Protein AF-A0A0D0GKZ8-F1 (afdb_monomer)

Foldseek 3Di:
DAEAEEADPPDDPVVQVVVVVVCLVPPPVCVVVVDDDDYHYDYD

Sequence (44 aa):
NLVLKASIPGITETQFQEIAAGAKENCPVSKAYNVAISLEANLV

pLDDT: mean 92.47, std 4.47, range [78.75, 97.31]

Organism: NCBI:txid1503925

Solvent-accessible surface area (backbone atoms only — not comparable to full-atom values): 2847 Å² total; per-residue (Å²): 126,46,80,46,77,46,70,64,89,96,61,51,67,67,61,52,51,53,51,53,50,51,50,64,77,61,36,66,64,40,65,74,68,73,49,93,83,52,78,49,78,43,79,97

Radius of gyration: 11.43 Å; Cα contacts (8 Å, |Δi|>4): 41; chains: 1; bounding box: 25×14×31 Å

Secondary structure (DSSP, 8-state):
-EEEEE--TT--HHHHHHHHHHHHHT-HHHHHHTPPP-EEEEE-

InterPro domains:
  IPR015946 K homology domain-like, alpha/beta [G3DSA:3.30.300.20] (1-44)
  IPR036102 OsmC/Ohr superfamily [SSF82784] (2-41)

Mean predicted aligned error: 3.05 Å

Nearest PDB structures (foldseek):
  5th6-assembly4_D  TM=2.792E-01  e=1.758E+00  Homo sapiens
  1gkd-assembly1_B  TM=2.990E-01  e=3.527E+00  Homo sapiens
  5ue3-assembly2_B  TM=2.863E-01  e=4.055E+00  Homo sapiens
  5th9-assembly2_B  TM=2.983E-01  e=4.347E+00  Homo sapiens
  5ue4-assembly3_B-2  TM=2.842E-01  e=4.661E+00  Homo sapiens

Structure (mmCIF, N/CA/C/O backbone):
data_AF-A0A0D0GKZ8-F1
#
_entry.id   AF-A0A0D0GKZ8-F1
#
loop_
_atom_site.group_PDB
_atom_site.id
_atom_site.type_symbol
_atom_site.label_atom_id
_atom_site.label_alt_id
_atom_site.label_comp_id
_atom_site.label_asym_id
_atom_site.label_entity_id
_atom_site.label_seq_id
_atom_site.pdbx_PDB_ins_code
_atom_site.Cartn_x
_atom_site.Cartn_y
_atom_site.Cartn_z
_atom_site.occupancy
_atom_site.B_iso_or_equiv
_atom_site.auth_seq_id
_atom_site.auth_comp_id
_atom_site.auth_asym_id
_atom_site.auth_atom_id
_atom_site.pdbx_PDB_model_num
ATOM 1 N N . ASN A 1 1 ? -5.480 -6.199 -15.444 1.00 78.75 1 ASN A N 1
ATOM 2 C CA . ASN A 1 1 ? -6.208 -5.565 -14.334 1.00 78.75 1 ASN A CA 1
ATOM 3 C C . ASN A 1 1 ? -6.025 -6.400 -13.085 1.00 78.75 1 ASN A C 1
ATOM 5 O O . ASN A 1 1 ? -6.419 -7.560 -13.113 1.00 78.75 1 ASN A O 1
ATOM 9 N N . LEU A 1 2 ? -5.341 -5.871 -12.069 1.00 90.62 2 LEU A N 1
ATOM 10 C CA . LEU A 1 2 ? -5.123 -6.555 -10.792 1.00 90.62 2 LEU A CA 1
ATOM 11 C C . LEU A 1 2 ? -6.182 -6.088 -9.785 1.00 90.62 2 LEU A C 1
ATOM 13 O O . LEU A 1 2 ? -6.414 -4.888 -9.685 1.00 90.62 2 LEU A O 1
ATOM 17 N N . VAL A 1 3 ? -6.787 -7.009 -9.033 1.00 93.56 3 VAL A N 1
ATOM 18 C CA . VAL A 1 3 ? -7.787 -6.681 -8.004 1.00 93.56 3 VAL A CA 1
ATOM 19 C C . VAL A 1 3 ? -7.298 -7.186 -6.649 1.00 93.56 3 VAL A C 1
ATOM 21 O O . VAL A 1 3 ? -7.003 -8.371 -6.498 1.00 93.56 3 VAL A O 1
ATOM 24 N N . LEU A 1 4 ? -7.221 -6.289 -5.669 1.00 94.00 4 LEU A N 1
ATOM 25 C CA . LEU A 1 4 ? -6.834 -6.545 -4.287 1.00 94.00 4 LEU A CA 1
ATOM 26 C C . LEU A 1 4 ? -8.050 -6.323 -3.385 1.00 94.00 4 LEU A C 1
ATOM 28 O O . LEU A 1 4 ? -8.648 -5.252 -3.393 1.00 94.00 4 LEU A O 1
ATOM 32 N N . LYS A 1 5 ? -8.385 -7.323 -2.573 1.00 95.94 5 LYS A N 1
ATOM 33 C CA . LYS A 1 5 ? -9.360 -7.195 -1.486 1.00 95.94 5 LYS A CA 1
ATOM 34 C C . LYS A 1 5 ? -8.678 -7.618 -0.199 1.00 95.94 5 LYS A C 1
ATOM 36 O O . LYS A 1 5 ? -8.124 -8.716 -0.154 1.00 95.94 5 LYS A O 1
ATOM 41 N N . ALA A 1 6 ? -8.689 -6.763 0.812 1.00 94.75 6 ALA A N 1
ATOM 42 C CA . ALA A 1 6 ? -8.024 -7.042 2.077 1.00 94.75 6 ALA A CA 1
ATOM 43 C C . ALA A 1 6 ? 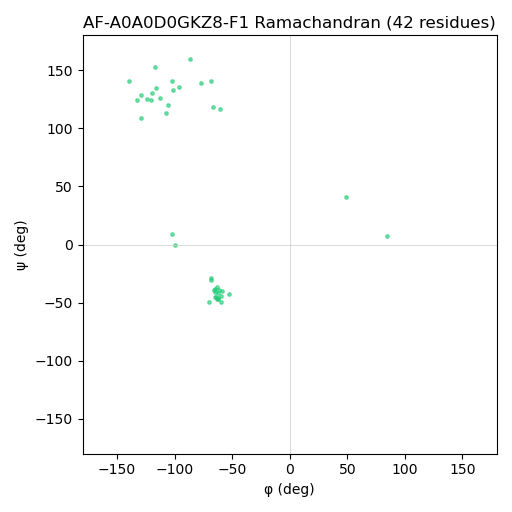-8.884 -6.573 3.244 1.00 94.75 6 ALA A C 1
ATOM 45 O O . ALA A 1 6 ? -9.481 -5.509 3.168 1.00 94.75 6 ALA A O 1
ATOM 46 N N . SER A 1 7 ? -8.910 -7.349 4.325 1.00 96.12 7 SER A N 1
ATOM 47 C CA . SER A 1 7 ? -9.487 -6.913 5.594 1.00 96.12 7 SER A CA 1
ATOM 48 C C . SER A 1 7 ? -8.347 -6.657 6.560 1.00 96.12 7 SER A C 1
ATOM 50 O O 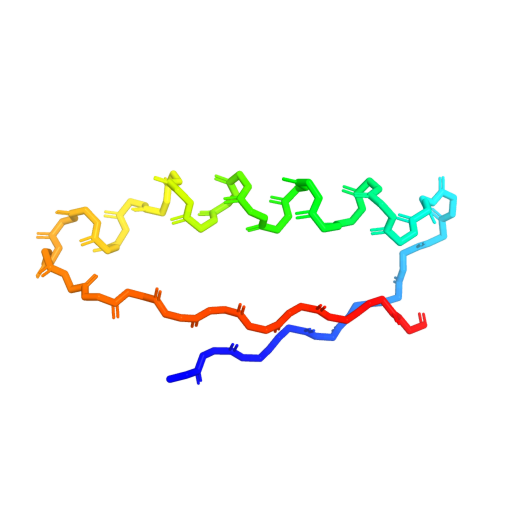. SER A 1 7 ? -7.592 -7.575 6.890 1.00 96.12 7 SER A O 1
ATOM 52 N N . ILE A 1 8 ? -8.158 -5.394 6.934 1.00 94.75 8 ILE A N 1
ATOM 53 C CA . ILE A 1 8 ? -7.032 -4.970 7.763 1.00 94.75 8 ILE A CA 1
ATOM 54 C C . ILE A 1 8 ? -7.590 -4.156 8.932 1.00 94.75 8 ILE A C 1
ATOM 56 O O . ILE A 1 8 ? -8.063 -3.037 8.729 1.00 94.75 8 ILE A O 1
ATOM 60 N N . PRO A 1 9 ? -7.557 -4.695 10.161 1.00 96.25 9 PRO A N 1
ATOM 61 C CA . PRO A 1 9 ? -8.047 -3.972 11.321 1.00 96.25 9 PRO A CA 1
ATOM 62 C C . PRO A 1 9 ? -7.137 -2.782 11.641 1.00 96.25 9 PRO A C 1
ATOM 64 O O . PRO A 1 9 ? -5.913 -2.885 11.592 1.00 96.25 9 PRO A O 1
ATOM 67 N N . GLY A 1 10 ? -7.745 -1.659 12.025 1.00 96.06 10 GLY A N 1
ATOM 68 C CA . GLY A 1 10 ? -7.018 -0.491 1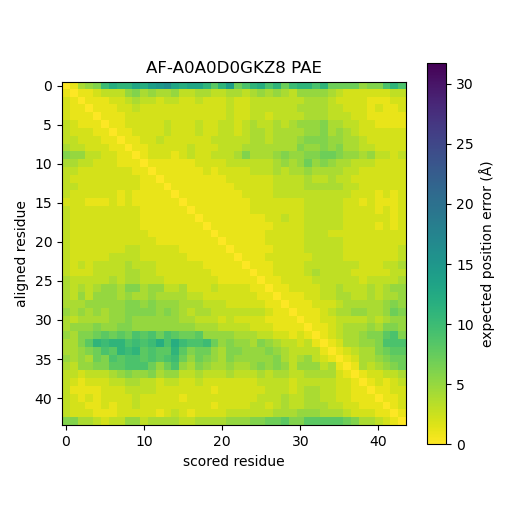2.530 1.00 96.06 10 GLY A CA 1
ATOM 69 C C . GLY A 1 10 ? -6.470 0.462 11.467 1.00 96.06 10 GLY A C 1
ATOM 70 O O . GLY A 1 10 ? -5.766 1.401 11.833 1.00 96.06 10 GLY A O 1
ATOM 71 N N . ILE A 1 11 ? -6.805 0.272 10.187 1.00 97.25 11 ILE A N 1
ATOM 72 C CA . ILE A 1 11 ? -6.53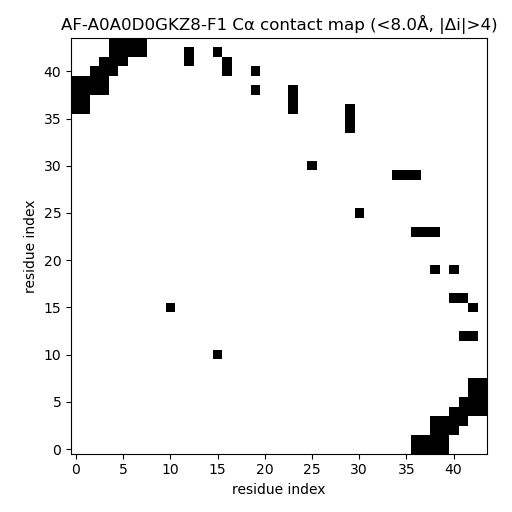3 1.260 9.137 1.00 97.25 11 ILE A CA 1
ATOM 73 C C . ILE A 1 11 ? -7.828 1.774 8.520 1.00 97.25 11 ILE A C 1
ATOM 75 O O . ILE A 1 11 ? -8.852 1.095 8.494 1.00 97.25 11 ILE A O 1
ATOM 79 N N . THR A 1 12 ? -7.764 2.997 8.019 1.00 96.62 12 THR A N 1
ATOM 80 C CA . TH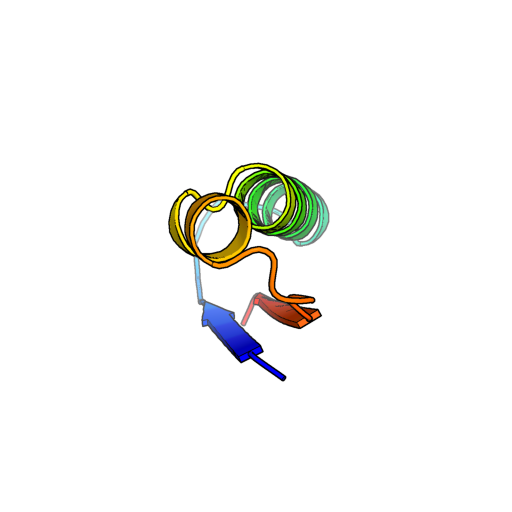R A 1 12 ? -8.841 3.612 7.244 1.00 96.62 12 THR A CA 1
ATOM 81 C C . THR A 1 12 ? -8.720 3.255 5.765 1.00 96.62 12 THR A C 1
ATOM 83 O O . THR A 1 12 ? -7.632 2.937 5.282 1.00 96.62 12 THR A O 1
ATOM 86 N N . GLU A 1 13 ? -9.825 3.384 5.025 1.00 95.44 13 GLU A N 1
ATOM 87 C CA . GLU A 1 13 ? -9.828 3.258 3.560 1.00 95.44 13 GLU A CA 1
ATOM 88 C C . GLU A 1 13 ? -8.779 4.176 2.916 1.00 95.44 13 GLU A C 1
ATOM 90 O O . GLU A 1 13 ? -8.029 3.750 2.047 1.00 95.44 13 GLU A O 1
ATOM 95 N N . THR A 1 14 ? -8.654 5.420 3.387 1.00 96.56 14 THR A N 1
ATOM 96 C CA . THR A 1 14 ? -7.671 6.376 2.860 1.00 96.56 14 THR A CA 1
ATOM 97 C C . THR A 1 14 ? -6.239 5.869 3.010 1.00 96.56 14 THR A C 1
ATOM 99 O O . THR A 1 14 ? -5.498 5.837 2.031 1.00 96.56 14 THR A O 1
ATOM 102 N N . GLN A 1 15 ? -5.858 5.407 4.206 1.00 97.31 15 GLN A N 1
ATOM 103 C CA . GLN A 1 15 ? -4.523 4.843 4.443 1.00 97.31 15 GLN A CA 1
ATOM 104 C C . GLN A 1 15 ? -4.278 3.606 3.576 1.00 97.31 15 GLN A C 1
ATOM 106 O O . GLN A 1 15 ? -3.186 3.420 3.043 1.00 97.31 15 GLN A O 1
ATOM 111 N N . PHE A 1 16 ? -5.298 2.765 3.410 1.00 97.31 16 PHE A N 1
ATOM 112 C CA . PHE A 1 16 ? -5.218 1.596 2.546 1.00 97.31 16 PHE A CA 1
ATOM 113 C C . PHE A 1 16 ? -4.964 1.982 1.080 1.00 97.31 16 PHE A C 1
ATOM 115 O O . PHE A 1 16 ? -4.065 1.421 0.447 1.00 97.31 16 PHE A O 1
ATOM 122 N N . GLN A 1 17 ? -5.689 2.975 0.557 1.00 97.12 17 GLN A N 1
ATOM 123 C CA . GLN A 1 17 ? -5.506 3.472 -0.808 1.00 97.12 17 GLN A CA 1
ATOM 124 C C . GLN A 1 17 ? -4.131 4.117 -1.018 1.00 97.12 17 GLN A C 1
ATOM 126 O O . GLN A 1 17 ? -3.495 3.866 -2.041 1.00 97.12 17 GLN A O 1
ATOM 131 N N . GLU A 1 18 ? -3.633 4.893 -0.051 1.00 96.75 18 GLU A N 1
ATOM 132 C CA . GLU A 1 18 ? -2.286 5.480 -0.103 1.00 96.75 18 GLU A CA 1
ATOM 133 C C . GLU A 1 18 ? -1.202 4.396 -0.194 1.00 96.75 18 GLU A C 1
ATOM 135 O O . GLU A 1 18 ? -0.300 4.474 -1.033 1.00 96.75 18 GLU A O 1
ATOM 140 N N . ILE A 1 19 ? -1.322 3.337 0.612 1.00 96.00 19 ILE A N 1
ATOM 141 C CA . ILE A 1 19 ? -0.399 2.195 0.583 1.00 96.00 19 ILE A CA 1
ATOM 142 C C . ILE A 1 19 ? -0.495 1.451 -0.757 1.00 96.00 19 ILE A C 1
ATOM 144 O O . ILE A 1 19 ? 0.534 1.126 -1.358 1.00 96.00 19 ILE A O 1
ATOM 148 N N . ALA A 1 20 ? -1.709 1.192 -1.253 1.00 94.81 20 ALA A N 1
ATOM 149 C CA . ALA A 1 20 ? -1.928 0.506 -2.526 1.00 94.81 20 ALA A CA 1
ATOM 150 C C . ALA A 1 20 ? -1.360 1.302 -3.716 1.00 94.81 20 ALA A C 1
ATOM 152 O O . ALA A 1 20 ? -0.713 0.725 -4.597 1.00 94.81 20 ALA A O 1
ATOM 153 N N . ALA A 1 21 ? -1.537 2.625 -3.722 1.00 93.94 21 ALA A N 1
ATOM 154 C CA . ALA A 1 21 ? -0.948 3.518 -4.715 1.00 93.94 21 ALA A CA 1
ATOM 155 C C . ALA A 1 21 ? 0.586 3.501 -4.643 1.00 93.94 21 ALA A C 1
ATOM 157 O O . ALA A 1 21 ? 1.244 3.284 -5.663 1.00 93.94 21 ALA A O 1
ATOM 158 N N . GLY A 1 22 ? 1.156 3.607 -3.440 1.00 94.12 22 GLY A N 1
ATOM 159 C CA . GLY A 1 22 ? 2.603 3.528 -3.241 1.00 94.12 22 GLY A CA 1
ATOM 160 C C . GLY A 1 22 ? 3.197 2.202 -3.728 1.00 94.12 22 GLY A C 1
ATOM 161 O O . GLY A 1 22 ? 4.251 2.190 -4.369 1.00 94.12 22 GLY A O 1
ATOM 162 N N . ALA 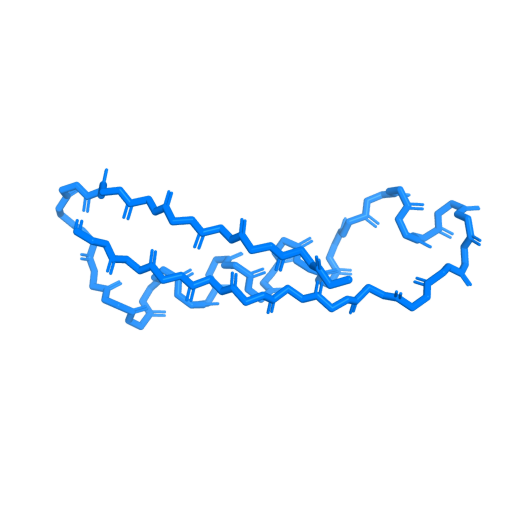A 1 23 ? 2.507 1.080 -3.503 1.00 92.88 23 ALA A N 1
ATOM 163 C CA . ALA A 1 23 ? 2.915 -0.229 -4.014 1.00 92.88 23 ALA A CA 1
ATOM 164 C C . ALA A 1 23 ? 2.858 -0.300 -5.550 1.00 92.88 23 ALA A C 1
ATOM 166 O O . ALA A 1 23 ? 3.754 -0.869 -6.180 1.00 92.88 23 ALA A O 1
ATOM 167 N N . LYS A 1 24 ? 1.835 0.307 -6.163 1.00 90.50 24 LYS A N 1
ATOM 168 C CA . LYS A 1 24 ? 1.682 0.392 -7.621 1.00 90.50 24 LYS A CA 1
ATOM 169 C C . LYS A 1 24 ? 2.830 1.176 -8.265 1.00 90.50 24 LYS A C 1
ATOM 171 O O . LYS A 1 24 ? 3.409 0.706 -9.244 1.00 90.50 24 LYS A O 1
ATOM 176 N N . GLU A 1 25 ? 3.181 2.334 -7.709 1.00 91.50 25 GLU A N 1
ATOM 177 C CA . GLU A 1 25 ? 4.263 3.196 -8.211 1.00 91.50 25 GLU A CA 1
ATOM 178 C C . GLU A 1 25 ? 5.654 2.572 -8.029 1.00 91.50 25 GLU A C 1
ATOM 180 O O . GLU A 1 25 ? 6.564 2.782 -8.838 1.00 91.50 25 GLU A O 1
ATOM 185 N N . ASN A 1 26 ? 5.825 1.766 -6.980 1.00 92.00 26 ASN A N 1
ATOM 186 C CA . ASN A 1 26 ? 7.113 1.177 -6.622 1.00 92.00 26 ASN A CA 1
ATOM 187 C C . ASN A 1 26 ? 7.271 -0.294 -7.009 1.00 92.00 26 ASN A C 1
ATOM 189 O O . ASN A 1 26 ? 8.278 -0.903 -6.650 1.00 92.00 26 ASN A O 1
ATOM 193 N N . CYS A 1 27 ? 6.341 -0.858 -7.781 1.00 91.81 27 CYS A N 1
ATOM 194 C CA . CYS A 1 27 ? 6.390 -2.262 -8.169 1.00 91.81 27 CYS A CA 1
ATOM 195 C C . CYS A 1 27 ? 7.677 -2.582 -8.970 1.00 91.81 27 CYS A C 1
ATOM 197 O O . CYS A 1 27 ? 7.871 -2.061 -10.073 1.00 91.81 27 CYS A O 1
ATOM 199 N N . PRO A 1 28 ? 8.568 -3.456 -8.460 1.00 90.19 28 PRO A N 1
ATOM 200 C CA . PRO A 1 28 ? 9.822 -3.783 -9.141 1.00 90.19 28 PRO A CA 1
ATOM 201 C C . PRO A 1 28 ? 9.582 -4.572 -10.432 1.00 90.19 28 PRO A C 1
ATOM 203 O O . PRO A 1 28 ? 10.346 -4.451 -11.384 1.00 90.19 28 PRO A O 1
ATOM 206 N N . VAL A 1 29 ? 8.492 -5.343 -10.485 1.00 89.50 29 VAL A N 1
ATOM 207 C CA . VAL A 1 29 ? 8.127 -6.165 -11.642 1.00 89.50 29 VAL A CA 1
ATOM 208 C C . VAL A 1 29 ? 7.683 -5.283 -12.809 1.00 89.50 29 VAL A C 1
ATOM 210 O O . VAL A 1 29 ? 8.206 -5.435 -13.908 1.00 89.50 29 VAL A O 1
ATOM 213 N N . SER A 1 30 ? 6.779 -4.317 -12.599 1.00 87.50 30 SER A N 1
ATOM 214 C CA . SER A 1 30 ? 6.369 -3.427 -13.697 1.00 87.50 30 SER A CA 1
ATOM 215 C C . SER A 1 30 ? 7.524 -2.589 -14.223 1.00 87.50 30 SER A C 1
ATOM 217 O O . SER A 1 30 ? 7.621 -2.410 -15.433 1.00 87.50 30 SER A O 1
ATOM 2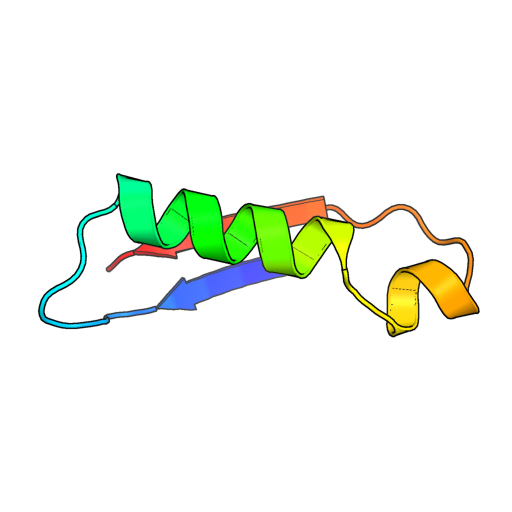19 N N . LYS A 1 31 ? 8.425 -2.138 -13.340 1.00 88.69 31 LYS A N 1
ATOM 220 C CA . LYS A 1 31 ? 9.646 -1.420 -13.730 1.00 88.69 31 LYS A CA 1
ATOM 221 C C . LYS A 1 31 ? 10.580 -2.300 -14.561 1.00 88.69 31 LYS A C 1
ATOM 223 O O . LYS A 1 31 ? 11.057 -1.853 -15.597 1.00 88.69 31 LYS A O 1
ATOM 228 N N . ALA A 1 32 ? 10.803 -3.547 -14.147 1.00 92.00 32 ALA A N 1
ATOM 229 C CA . ALA A 1 32 ? 11.671 -4.478 -14.866 1.00 92.00 32 ALA A CA 1
ATOM 230 C C . ALA A 1 32 ? 11.135 -4.838 -16.261 1.00 92.00 32 ALA A C 1
ATOM 232 O O . ALA A 1 32 ? 11.912 -4.956 -17.204 1.00 92.00 32 ALA A O 1
ATOM 233 N N . TYR A 1 33 ? 9.816 -4.992 -16.398 1.00 89.62 33 TYR A N 1
ATOM 234 C CA . TYR A 1 33 ? 9.181 -5.418 -17.650 1.00 89.62 33 TYR A CA 1
ATOM 235 C C . TYR A 1 33 ? 8.589 -4.265 -18.478 1.00 89.62 33 TYR A C 1
ATOM 237 O O . TYR A 1 33 ? 8.056 -4.508 -19.556 1.00 89.62 33 TYR A O 1
ATOM 245 N N . ASN A 1 34 ? 8.686 -3.022 -17.996 1.00 84.75 34 ASN A N 1
ATOM 246 C C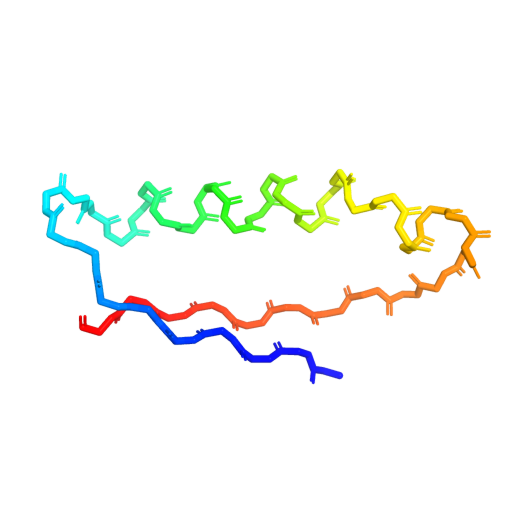A . ASN A 1 34 ? 8.129 -1.813 -18.611 1.00 84.75 34 ASN A CA 1
ATOM 247 C C . ASN A 1 34 ? 6.650 -1.957 -19.032 1.00 84.75 34 ASN A C 1
ATOM 249 O O . ASN A 1 34 ? 6.238 -1.530 -20.111 1.00 84.75 34 ASN A O 1
ATOM 253 N N . VAL A 1 35 ? 5.852 -2.612 -18.183 1.00 84.81 35 VAL A N 1
ATOM 254 C CA . VAL A 1 35 ? 4.437 -2.913 -18.445 1.00 84.81 35 VAL A CA 1
ATOM 255 C C . VAL A 1 35 ? 3.515 -1.959 -17.697 1.00 84.81 35 VAL A C 1
ATOM 257 O O . VAL A 1 35 ? 3.733 -1.639 -16.526 1.00 84.81 35 VAL A O 1
ATOM 260 N N . ALA A 1 36 ? 2.433 -1.547 -18.357 1.00 79.9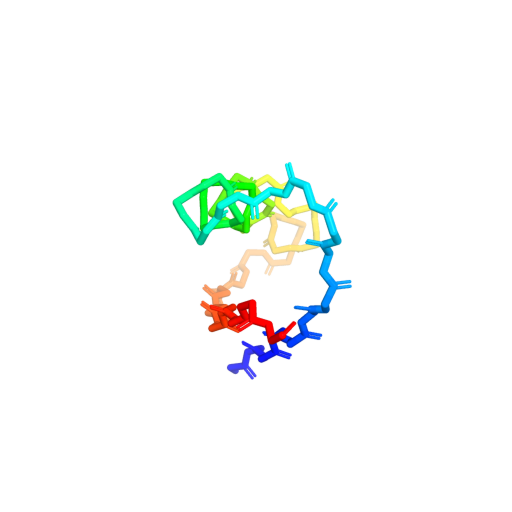4 36 ALA A N 1
ATOM 261 C CA . ALA A 1 36 ? 1.377 -0.774 -17.720 1.00 79.94 36 ALA A CA 1
ATOM 262 C C . ALA A 1 36 ? 0.649 -1.638 -16.676 1.00 79.94 36 ALA A C 1
ATOM 264 O O . ALA A 1 36 ? 0.040 -2.657 -17.007 1.00 79.94 36 ALA A O 1
ATOM 265 N N . ILE A 1 37 ? 0.703 -1.219 -15.410 1.00 84.88 37 ILE A N 1
ATOM 266 C CA . ILE A 1 37 ? -0.015 -1.865 -14.309 1.00 84.88 37 ILE A CA 1
ATOM 267 C C . ILE A 1 37 ? -1.282 -1.072 -13.968 1.00 84.88 37 ILE A C 1
ATOM 269 O O . ILE A 1 37 ? -1.251 0.144 -13.765 1.00 84.88 37 ILE A O 1
ATOM 273 N N . SER A 1 38 ? -2.398 -1.791 -13.837 1.00 88.88 38 SER A N 1
ATOM 274 C CA . SER A 1 38 ? -3.634 -1.305 -13.221 1.00 88.88 38 SER A CA 1
ATOM 275 C C . SER A 1 38 ? -3.939 -2.127 -11.966 1.00 88.88 38 SER A C 1
ATOM 277 O O . SER A 1 38 ? -3.817 -3.354 -11.986 1.00 88.88 38 SER A O 1
ATOM 279 N N . LEU A 1 39 ? -4.293 -1.438 -10.880 1.00 92.25 39 LEU A N 1
ATOM 280 C CA . LEU A 1 39 ? -4.605 -2.014 -9.577 1.00 92.25 39 LEU A CA 1
ATOM 281 C C . LEU A 1 39 ? -5.906 -1.385 -9.079 1.00 92.25 39 LEU A C 1
ATOM 283 O O . LEU A 1 39 ? -5.982 -0.162 -8.974 1.00 92.25 39 LEU A O 1
ATOM 287 N N . GLU A 1 40 ? -6.885 -2.224 -8.774 1.00 94.12 40 GLU A N 1
ATOM 288 C CA . GLU A 1 40 ? -8.088 -1.886 -8.020 1.00 94.12 40 GLU A CA 1
ATOM 289 C C . GLU A 1 40 ? -7.936 -2.491 -6.628 1.00 94.12 40 GLU A C 1
ATOM 291 O O . GLU A 1 40 ? -7.752 -3.701 -6.498 1.00 94.12 40 GLU A O 1
ATOM 296 N N . ALA A 1 41 ? -7.956 -1.662 -5.592 1.00 95.50 41 ALA A N 1
ATOM 297 C CA . ALA A 1 41 ? -7.774 -2.094 -4.216 1.00 95.50 41 ALA A CA 1
ATOM 298 C C . ALA A 1 41 ? -9.018 -1.727 -3.413 1.00 95.50 41 ALA A C 1
ATOM 300 O O . ALA A 1 41 ? -9.435 -0.576 -3.458 1.00 95.50 41 ALA A O 1
ATOM 301 N N . ASN A 1 42 ? -9.579 -2.678 -2.664 1.00 96.06 42 ASN A N 1
ATOM 302 C CA . ASN A 1 42 ? -10.724 -2.447 -1.785 1.00 96.06 42 ASN A CA 1
ATOM 303 C C . ASN A 1 42 ? -10.427 -2.988 -0.379 1.00 96.06 42 ASN A C 1
ATOM 305 O O . ASN A 1 42 ? -10.059 -4.163 -0.236 1.00 96.06 42 ASN A O 1
ATOM 309 N N . LEU A 1 43 ? -10.635 -2.164 0.648 1.00 95.44 43 LEU A N 1
ATOM 310 C CA . LEU A 1 43 ? -10.700 -2.637 2.029 1.00 95.44 43 LEU A CA 1
ATOM 311 C C . LEU A 1 43 ? -12.073 -3.290 2.266 1.00 95.44 43 LEU A C 1
ATOM 313 O O . LEU A 1 43 ? -13.093 -2.802 1.771 1.00 95.44 43 LEU A O 1
ATOM 317 N N . VAL A 1 44 ? -12.098 -4.414 2.983 1.00 92.00 44 VAL A N 1
ATOM 318 C CA . VAL A 1 44 ? -13.311 -5.184 3.322 1.00 92.00 44 VAL A CA 1
ATOM 319 C C . VAL A 1 44 ? -13.441 -5.454 4.810 1.00 92.00 44 VAL A C 1
ATOM 321 O O . VAL A 1 44 ? -12.404 -5.658 5.483 1.00 92.00 44 VAL A O 1
#